Protein AF-E0VKX7-F1 (afdb_monomer)

InterPro domains:
  IPR001349 Cytochrome c oxidase, subunit VIa [PF02046] (36-101)
  IPR001349 Cytochrome c oxidase, subunit VIa [PTHR11504] (35-102)
  IPR036418 Cytochrome c oxidase, subunit VIa superfamily [G3DSA:4.10.95.10] (32-110)
  IPR036418 Cytochrome c oxidase, subunit VIa superfamily [SSF81411] (36-108)

Foldseek 3Di:
DVVVVVVVVVCVCVVPVVNVVVVVPDPPPVVVVVVVVVVVVVVCCCVPPVVVVVVVVVVVVVPDDDDQADADDQDPPPQDPPDFDPDDPSQADPPRDQRHDATNVGGHDDPVVVVD

Mean predicted aligned error: 13.83 Å

Organism: Pediculus humanus subsp. corporis (NCBI:txid121224)

Nearest PDB structures (foldseek):
  8h8s-assembly1_G  TM=9.185E-01  e=1.598E-07  Bos taurus
  6jy4-assembly1_G  TM=9.272E-01  e=2.298E-07  Bos taurus
  8h8s-assembly1_T  TM=9.218E-01  e=3.305E-07  Bos taurus
  6nmp-assembly1_G  TM=9.230E-01  e=3.074E-07  Bos taurus
  5z62-assembly1_G  TM=8.585E-01  e=1.195E-07  Homo sapiens

Solvent-accessible surface area (backbone atoms only — not comparable to full-atom values): 7370 Å² total; per-residue (Å²): 120,65,67,62,53,51,53,50,52,53,48,55,60,74,65,35,57,70,60,53,48,63,70,62,51,70,77,82,52,73,64,63,60,52,52,55,52,50,51,52,49,53,53,48,45,42,62,70,45,50,47,55,52,52,51,51,52,51,52,54,62,73,68,55,76,80,77,80,77,76,82,86,71,88,50,86,88,51,70,74,75,92,65,68,47,99,48,94,86,21,74,64,58,95,86,63,45,54,73,79,50,55,49,77,89,38,63,51,93,34,77,73,69,72,75,107

pLDDT: mean 82.95, std 14.1, range [41.56, 98.0]

Sequence (116 aa):
MSVLKHQLLLRNIYTNRAVLDSLKEPLKVEGISKYAETASLWKKTFIFACIPILALCTFSVMIEEHPERPEFVKYSYLRIRKKKYPWGDGNKTLFHHPHYNALPDGYEESEESAKH

Radius of gyration: 36.43 Å; Cα contacts (8 Å, |Δi|>4): 46; chains: 1; bounding box: 97×41×67 Å

Secondary structure (DSSP, 8-state):
-HHHHHHHHHHHHHH-HHHHHHHHS----HHHHHHHHHHHHHHHHIIIIIHHHHHHHHHHHHHSPPPPPPPP---TTSS--SS--SSTTSSS-TT--TTT--BTTB----TTTT--

Structure (mmCIF, N/CA/C/O backbone):
data_AF-E0VKX7-F1
#
_entry.id   AF-E0VKX7-F1
#
loop_
_atom_site.group_PDB
_atom_site.id
_atom_site.type_symbol
_atom_site.label_atom_id
_atom_site.label_alt_id
_atom_site.label_comp_id
_atom_site.label_asym_id
_atom_site.label_entity_id
_atom_site.label_seq_id
_atom_site.pdbx_PDB_ins_code
_atom_site.Cartn_x
_atom_site.Cartn_y
_atom_site.Cartn_z
_atom_site.occupancy
_atom_site.B_iso_or_equiv
_atom_site.auth_seq_id
_atom_site.auth_comp_id
_atom_site.auth_asym_id
_atom_site.auth_atom_id
_atom_site.pdbx_PDB_model_num
ATOM 1 N N . MET A 1 1 ? -67.149 30.077 31.211 1.00 59.34 1 MET A N 1
ATOM 2 C CA . MET A 1 1 ? -66.967 28.750 31.855 1.00 59.34 1 MET A CA 1
ATOM 3 C C . MET A 1 1 ? -66.181 27.726 31.017 1.00 59.34 1 MET A C 1
ATOM 5 O O . MET A 1 1 ? -65.602 26.830 31.613 1.00 59.34 1 MET A O 1
ATOM 9 N N . SER A 1 2 ? -66.124 27.836 29.679 1.00 71.88 2 SER A N 1
ATOM 10 C CA . SER A 1 2 ? -65.418 26.869 28.807 1.00 71.88 2 SER A CA 1
ATOM 11 C C . SER A 1 2 ? -63.882 26.938 28.908 1.00 71.88 2 SER A C 1
ATOM 13 O O . SER A 1 2 ? -63.221 25.922 29.103 1.00 71.88 2 SER A O 1
ATOM 15 N N . VAL A 1 3 ? -63.311 28.149 28.900 1.00 70.56 3 VAL A N 1
ATOM 16 C CA . VAL A 1 3 ? -61.850 28.359 28.920 1.00 70.56 3 VAL A CA 1
ATOM 17 C C . VAL A 1 3 ? -61.207 27.802 30.193 1.00 70.56 3 VAL A C 1
ATOM 19 O O . VAL A 1 3 ? -60.199 27.118 30.122 1.00 70.56 3 VAL A O 1
ATOM 22 N N . LEU A 1 4 ? -61.833 27.999 31.357 1.00 71.62 4 LEU A N 1
ATOM 23 C CA . LEU A 1 4 ? -61.339 27.472 32.635 1.00 71.62 4 LEU A CA 1
ATOM 24 C C . LEU A 1 4 ? -61.327 25.939 32.679 1.00 71.62 4 LEU A C 1
ATOM 26 O O . LEU A 1 4 ? -60.376 25.361 33.193 1.00 71.62 4 LEU A O 1
ATOM 30 N N . LYS A 1 5 ? -62.331 25.268 32.097 1.00 72.44 5 LYS A N 1
ATOM 31 C CA . LYS A 1 5 ? -62.335 23.800 31.993 1.00 72.44 5 LYS A CA 1
ATOM 32 C C . LYS A 1 5 ? -61.206 23.313 31.089 1.00 72.44 5 LYS A C 1
ATOM 34 O O . LYS A 1 5 ? -60.528 22.353 31.434 1.00 72.44 5 LYS A O 1
ATOM 39 N N . HIS A 1 6 ? -60.966 24.002 29.976 1.00 73.88 6 HIS A N 1
ATOM 40 C CA . HIS A 1 6 ? -59.897 23.640 29.052 1.00 73.88 6 HIS A CA 1
ATOM 41 C C . HIS A 1 6 ? -58.505 23.859 29.665 1.00 73.88 6 HIS A C 1
ATOM 43 O O . HIS A 1 6 ? -57.655 22.978 29.589 1.00 73.88 6 HIS A O 1
ATOM 49 N N . GLN A 1 7 ? -58.310 24.971 30.378 1.00 72.50 7 GLN A N 1
ATOM 50 C CA . GLN A 1 7 ? -57.076 25.259 31.114 1.00 72.50 7 GLN A CA 1
ATOM 51 C C . GLN A 1 7 ? -56.827 24.257 32.249 1.00 72.50 7 GLN A C 1
ATOM 53 O O . GLN A 1 7 ? -55.693 23.838 32.461 1.00 72.50 7 GLN A O 1
ATOM 58 N N . LEU A 1 8 ? -57.875 23.820 32.955 1.00 71.06 8 LEU A N 1
ATOM 59 C CA . LEU A 1 8 ? -57.758 22.793 33.994 1.00 71.06 8 LEU A CA 1
ATOM 60 C C . LEU A 1 8 ? -57.441 21.409 33.413 1.00 71.06 8 LEU A C 1
ATOM 62 O O . LEU A 1 8 ? -56.645 20.687 34.006 1.00 71.06 8 LEU A O 1
ATOM 66 N N . LEU A 1 9 ? -58.011 21.051 32.258 1.00 71.00 9 LEU A N 1
ATOM 67 C CA . LEU A 1 9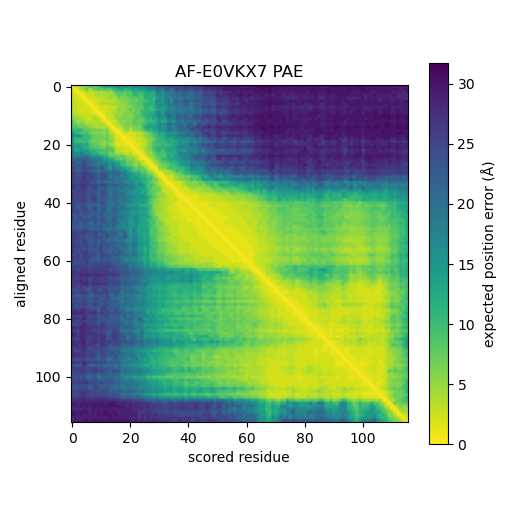 ? -57.706 19.792 31.568 1.00 71.00 9 LEU A CA 1
ATOM 68 C C . LEU A 1 9 ? -56.260 19.756 31.076 1.00 71.00 9 LEU A C 1
ATOM 70 O O . LEU A 1 9 ? -55.555 18.789 31.348 1.00 71.00 9 LEU A O 1
ATOM 74 N N . LEU A 1 10 ? -55.798 20.828 30.426 1.00 69.06 10 LEU A N 1
ATOM 75 C CA . LEU A 1 10 ? -54.402 20.952 30.009 1.00 69.06 10 LEU A CA 1
ATOM 76 C C . LEU A 1 10 ? -53.480 20.888 31.227 1.00 69.06 10 LEU A C 1
ATOM 78 O O . LEU A 1 10 ? -52.550 20.086 31.247 1.00 69.06 10 LEU A O 1
ATOM 82 N N . ARG A 1 11 ? -53.785 21.633 32.298 1.00 67.19 11 ARG A N 1
ATOM 83 C CA . ARG A 1 11 ? -52.993 21.580 33.530 1.00 67.19 11 ARG A CA 1
ATOM 84 C C . ARG A 1 11 ? -52.940 20.167 34.109 1.00 67.19 11 ARG A C 1
ATOM 86 O O . ARG A 1 11 ? -51.854 19.731 34.439 1.00 67.19 11 ARG A O 1
ATOM 93 N N . ASN A 1 12 ? -54.052 19.431 34.159 1.00 67.88 12 ASN A N 1
ATOM 94 C CA . ASN A 1 12 ? -54.098 18.068 34.705 1.00 67.88 12 ASN A CA 1
ATOM 95 C C . ASN A 1 12 ? -53.290 17.048 33.874 1.00 67.88 12 ASN A C 1
ATOM 97 O O . ASN A 1 12 ? -52.694 16.123 34.430 1.00 67.88 12 ASN A O 1
ATOM 101 N N . ILE A 1 13 ? -53.231 17.242 32.552 1.00 67.19 13 ILE A N 1
ATOM 102 C CA . ILE A 1 13 ? -52.403 16.439 31.640 1.00 67.19 13 ILE A CA 1
ATOM 103 C C . ILE A 1 13 ? -50.913 16.749 31.857 1.00 67.19 13 ILE A C 1
ATOM 105 O O . ILE A 1 13 ? -50.115 15.828 31.999 1.00 67.19 13 ILE A O 1
ATOM 109 N N . TYR A 1 14 ? -50.537 18.029 31.960 1.00 63.16 14 TYR A N 1
ATOM 110 C CA . TYR A 1 14 ? -49.140 18.446 32.154 1.00 63.16 14 TYR A CA 1
ATOM 111 C C . TYR A 1 14 ? -48.635 18.314 33.602 1.00 63.16 14 TYR A C 1
ATO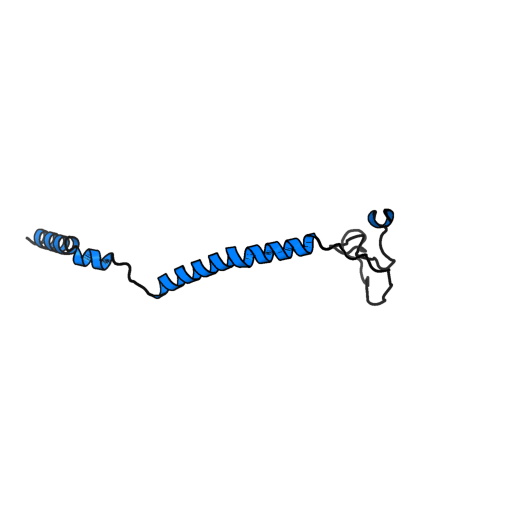M 113 O O . TYR A 1 14 ? -47.429 18.306 33.824 1.00 63.16 14 TYR A O 1
ATOM 121 N N . THR A 1 15 ? -49.509 18.221 34.610 1.00 66.12 15 THR A N 1
ATOM 122 C CA . THR A 1 15 ? -49.098 18.034 36.015 1.00 66.12 15 THR A CA 1
ATOM 123 C C . THR A 1 15 ? -49.019 16.572 36.437 1.00 66.12 15 THR A C 1
ATOM 125 O O . THR A 1 15 ? -48.458 16.283 37.494 1.00 66.12 15 THR A O 1
ATOM 128 N N . ASN A 1 16 ? -49.551 15.639 35.641 1.00 73.50 16 ASN A N 1
ATOM 129 C CA . ASN A 1 16 ? -49.387 14.211 35.896 1.00 73.50 16 ASN A CA 1
ATOM 130 C C . ASN A 1 16 ? -47.940 13.801 35.598 1.00 73.50 16 ASN A C 1
ATOM 132 O O . ASN A 1 16 ? -47.605 13.396 34.485 1.00 73.50 16 ASN A O 1
ATOM 136 N N . ARG A 1 17 ? -47.078 13.898 36.620 1.00 69.12 17 ARG A N 1
ATOM 137 C CA . ARG A 1 17 ? -45.683 13.443 36.548 1.00 69.12 17 ARG A CA 1
ATOM 138 C C . ARG A 1 17 ? -45.582 12.016 36.027 1.00 69.12 17 ARG A C 1
ATOM 140 O O . ARG A 1 17 ? -44.768 11.792 35.161 1.00 69.12 17 ARG A O 1
ATOM 147 N N . ALA A 1 18 ? -46.477 11.110 36.421 1.00 68.50 18 ALA A N 1
ATOM 148 C CA . ALA A 1 18 ? -46.482 9.734 35.922 1.00 68.50 18 ALA A CA 1
ATOM 149 C C . ALA A 1 18 ? -46.635 9.626 34.389 1.00 68.50 18 ALA A C 1
ATOM 151 O O . ALA A 1 18 ? -45.968 8.809 33.761 1.00 68.50 18 ALA A O 1
ATOM 152 N N . VAL A 1 19 ? -47.472 10.469 33.770 1.00 71.62 19 VAL A N 1
ATOM 153 C CA . VAL A 1 19 ? -47.641 10.497 32.306 1.00 71.62 19 VAL A CA 1
ATOM 154 C C . VAL A 1 19 ? -46.417 11.128 31.648 1.00 71.62 19 VAL A C 1
ATOM 156 O O . VAL A 1 19 ? -45.893 10.590 30.678 1.00 71.62 19 VAL A O 1
ATOM 159 N N . LEU A 1 20 ? -45.907 12.229 32.202 1.00 71.62 20 LEU A N 1
ATOM 160 C CA . LEU A 1 20 ? -44.684 12.860 31.702 1.00 71.62 20 LEU A CA 1
ATOM 161 C C . LEU A 1 20 ? -43.445 11.972 31.854 1.00 71.62 20 LEU A C 1
ATOM 163 O O . LEU A 1 20 ? -42.594 11.976 30.971 1.00 71.62 20 LEU A O 1
ATOM 167 N N . ASP A 1 21 ? -43.358 11.209 32.936 1.00 73.88 21 ASP A N 1
ATOM 168 C CA . ASP A 1 21 ? -42.286 10.259 33.204 1.00 73.88 21 ASP A CA 1
ATOM 169 C C . ASP A 1 21 ? -42.401 9.082 32.226 1.00 73.88 21 ASP A C 1
ATOM 171 O O . ASP A 1 21 ? -41.409 8.732 31.600 1.00 73.88 21 ASP A O 1
ATOM 175 N N . SER A 1 22 ? -43.614 8.589 31.933 1.00 70.62 22 SER A N 1
ATOM 176 C CA . SER A 1 22 ? -43.831 7.569 30.888 1.00 70.62 22 SER A CA 1
ATOM 177 C C . SER A 1 22 ? -43.488 8.032 29.462 1.00 70.62 22 SER A C 1
ATOM 179 O O . SER A 1 22 ? -43.141 7.211 28.620 1.00 70.62 22 SER A O 1
ATOM 181 N N . LEU A 1 23 ? -43.561 9.340 29.190 1.00 72.12 23 LEU A N 1
ATOM 182 C CA . LEU A 1 23 ? -43.149 9.948 27.917 1.00 72.12 23 LEU A CA 1
ATOM 183 C C . LEU A 1 23 ? -41.652 10.303 27.885 1.00 72.12 23 LEU A C 1
ATOM 185 O O . LEU A 1 23 ? -41.095 10.509 26.806 1.00 72.12 23 LEU A O 1
ATOM 189 N N . LYS A 1 24 ? -41.014 10.413 29.057 1.00 69.56 24 LYS A N 1
ATOM 190 C CA . LYS A 1 24 ? -39.575 10.653 29.229 1.00 69.56 24 LYS A CA 1
ATOM 191 C C . LYS A 1 24 ? -38.756 9.379 29.243 1.00 69.56 24 LYS A C 1
ATOM 193 O O . LYS A 1 24 ? -37.577 9.459 28.911 1.00 69.56 24 LYS A O 1
ATOM 198 N N . GLU A 1 25 ? -39.345 8.256 29.647 1.00 67.88 25 GLU A N 1
ATOM 199 C CA . GLU A 1 25 ? -38.742 6.940 29.486 1.00 67.88 25 GLU A CA 1
ATOM 200 C C . GLU A 1 25 ? -38.403 6.783 27.997 1.00 67.88 25 GLU A C 1
ATOM 202 O O . GLU A 1 25 ? -39.318 6.686 27.169 1.00 67.88 25 GLU A O 1
ATOM 207 N N . PRO A 1 26 ? -37.113 6.828 27.604 1.00 62.97 26 PRO A N 1
ATOM 208 C CA . PRO A 1 26 ? -36.768 6.584 26.221 1.00 62.97 26 PRO A CA 1
ATOM 209 C C . PRO A 1 26 ? -37.255 5.173 25.933 1.00 62.97 26 PRO A C 1
ATOM 211 O O . PRO A 1 26 ? -36.863 4.240 26.638 1.00 62.97 26 PRO A O 1
ATOM 214 N N . LEU A 1 27 ? -38.141 5.025 24.940 1.00 60.06 27 LEU A N 1
ATOM 215 C CA . LEU A 1 27 ? -38.581 3.715 24.475 1.00 60.06 27 LEU A CA 1
ATOM 216 C C . LEU A 1 27 ? -37.338 2.836 24.401 1.00 60.06 27 LEU A C 1
ATOM 218 O O . LEU A 1 27 ? -36.398 3.140 23.661 1.00 60.06 27 LEU A O 1
ATOM 222 N N . LYS A 1 28 ? -37.308 1.792 25.228 1.00 56.72 28 LYS A N 1
ATOM 223 C CA . LYS A 1 28 ? -36.221 0.821 25.285 1.00 56.72 28 LYS A CA 1
ATOM 224 C C . LYS A 1 28 ? -36.334 -0.028 24.020 1.00 56.72 28 LYS A C 1
ATOM 226 O O . LYS A 1 28 ? -36.755 -1.177 24.050 1.00 56.72 28 LYS A O 1
ATOM 231 N N . VAL A 1 29 ? -36.073 0.589 22.870 1.00 62.41 29 VAL A N 1
ATOM 232 C CA . VAL A 1 29 ? -36.078 -0.065 21.571 1.00 62.41 29 VAL A CA 1
ATOM 233 C C . VAL A 1 29 ? -34.827 -0.923 21.577 1.00 62.41 29 VAL A C 1
ATOM 235 O O . VAL A 1 29 ? -33.730 -0.419 21.345 1.00 62.41 29 VAL A O 1
ATOM 238 N N . GLU A 1 30 ? -34.989 -2.208 21.890 1.00 59.47 30 GLU A N 1
ATOM 239 C CA . GLU A 1 30 ? -33.904 -3.192 22.024 1.00 59.47 30 GLU A CA 1
ATOM 240 C C . GLU A 1 30 ? -32.923 -3.201 20.835 1.00 59.47 30 GLU A C 1
ATOM 242 O O . GLU A 1 30 ? -31.800 -3.683 20.957 1.00 59.47 30 GLU A O 1
ATOM 247 N N . GLY A 1 31 ? -33.325 -2.655 19.683 1.00 61.88 31 GLY A N 1
ATOM 248 C CA . GLY A 1 31 ? -32.458 -2.447 18.527 1.00 61.88 31 GLY A CA 1
ATOM 249 C C . GLY A 1 31 ? -31.380 -1.378 18.735 1.00 61.88 31 GLY A C 1
ATOM 250 O O . GLY A 1 31 ? -30.221 -1.631 18.426 1.00 61.88 31 GLY A O 1
ATOM 251 N N . ILE A 1 32 ? -31.709 -0.200 19.278 1.00 66.00 32 ILE A N 1
ATOM 252 C CA . ILE A 1 32 ? -30.787 0.956 19.320 1.00 66.00 32 ILE A CA 1
ATOM 253 C C . ILE A 1 32 ? -29.591 0.689 20.247 1.00 66.00 32 ILE A C 1
ATOM 255 O O . ILE A 1 32 ? -28.453 1.018 19.901 1.00 66.00 32 ILE A O 1
ATOM 259 N N . SER A 1 33 ? -29.820 0.031 21.387 1.00 68.56 33 SER A N 1
ATOM 260 C CA . SER A 1 33 ? -28.751 -0.335 22.326 1.00 68.56 33 SER A CA 1
ATOM 261 C C . SER A 1 33 ? -27.777 -1.354 21.729 1.00 68.56 33 SER A C 1
ATOM 263 O O . SER A 1 33 ? -26.565 -1.197 21.879 1.00 68.56 33 SER A O 1
ATOM 265 N N . LYS A 1 34 ? -28.275 -2.338 20.965 1.00 75.62 34 LYS A N 1
ATOM 266 C CA . LYS A 1 34 ? -27.432 -3.343 20.295 1.00 75.62 34 LYS A CA 1
ATOM 267 C C . LYS A 1 34 ? -26.490 -2.716 19.268 1.00 75.62 34 LYS A C 1
ATOM 269 O O . LYS A 1 34 ? -25.333 -3.128 19.177 1.00 75.62 34 LYS A O 1
ATOM 274 N N . TYR A 1 35 ? -26.940 -1.705 18.520 1.00 76.19 35 TYR A N 1
ATOM 275 C CA . TYR A 1 35 ? -26.076 -1.005 17.562 1.00 76.19 35 TYR A CA 1
ATOM 276 C C . TYR A 1 35 ? -24.984 -0.186 18.259 1.00 76.19 35 TYR A C 1
ATOM 278 O O . TYR A 1 35 ? -23.842 -0.192 17.804 1.00 76.19 35 TYR A O 1
ATOM 286 N N . ALA A 1 36 ? -25.298 0.467 19.382 1.00 80.50 36 ALA A N 1
ATOM 287 C CA . ALA A 1 36 ? -24.322 1.232 20.160 1.00 80.50 36 ALA A CA 1
ATOM 288 C C . ALA A 1 36 ? -23.239 0.334 20.797 1.00 80.50 36 ALA A C 1
ATOM 290 O O . ALA A 1 36 ? -22.047 0.664 20.767 1.00 80.50 36 ALA A O 1
ATOM 291 N N . GLU A 1 37 ? -23.633 -0.827 21.323 1.00 83.25 37 GLU A N 1
ATOM 292 C CA . GLU A 1 37 ? -22.711 -1.837 21.857 1.00 83.25 37 GLU A CA 1
ATOM 293 C C . GLU A 1 37 ? -21.838 -2.444 20.753 1.00 83.25 37 GLU A C 1
ATOM 295 O O . GLU A 1 37 ? -20.615 -2.508 20.893 1.00 83.25 37 GLU A O 1
ATOM 300 N N . THR A 1 38 ? -22.444 -2.800 19.617 1.00 89.69 38 THR A N 1
ATOM 301 C CA . THR A 1 38 ? -21.730 -3.331 18.446 1.00 89.69 38 THR A CA 1
ATOM 302 C C . THR A 1 38 ? -20.723 -2.313 17.910 1.00 89.69 38 THR A C 1
ATOM 304 O O . THR A 1 38 ? -19.562 -2.652 17.694 1.00 89.69 38 THR A O 1
ATOM 307 N N . ALA A 1 39 ? -21.113 -1.043 17.765 1.00 91.94 39 ALA A N 1
ATOM 308 C CA . ALA A 1 39 ? -20.209 0.028 17.344 1.00 91.94 39 ALA A CA 1
ATOM 309 C C . ALA A 1 39 ? -19.032 0.207 18.317 1.00 91.94 39 ALA A C 1
ATOM 311 O O . ALA A 1 39 ? -17.888 0.392 17.896 1.00 91.94 39 ALA A O 1
ATOM 312 N N . SER A 1 40 ? -19.293 0.098 19.622 1.00 92.00 40 SER A N 1
ATOM 313 C CA . SER A 1 40 ? -18.256 0.172 20.654 1.00 92.00 40 SER A CA 1
ATOM 314 C C . SER A 1 40 ? -17.294 -1.018 20.597 1.00 92.00 40 SER A C 1
ATOM 316 O O . SER A 1 40 ? -16.088 -0.830 20.774 1.00 92.00 40 SER A O 1
ATOM 318 N N . LEU A 1 41 ? -17.799 -2.224 20.317 1.00 95.62 41 LEU A N 1
ATOM 319 C CA . LEU A 1 41 ? -16.986 -3.419 20.089 1.00 95.62 41 LEU A CA 1
ATOM 320 C C . LEU A 1 41 ? -16.073 -3.224 18.878 1.00 95.62 41 LEU A C 1
ATOM 322 O O . LEU A 1 41 ? -14.861 -3.343 19.025 1.00 95.62 41 LEU A O 1
ATOM 326 N N . TRP A 1 42 ? -16.612 -2.841 17.718 1.00 95.69 42 TRP A N 1
ATOM 327 C CA . TRP A 1 42 ? -15.807 -2.628 16.508 1.00 95.69 42 TRP A CA 1
ATOM 328 C C . TRP A 1 42 ? -14.767 -1.523 16.676 1.00 95.69 42 TRP A C 1
ATOM 330 O O . TRP A 1 42 ? -13.636 -1.678 16.219 1.00 95.69 42 TRP A O 1
ATOM 340 N N . LYS A 1 43 ? -15.099 -0.444 17.396 1.00 96.00 43 LYS A N 1
ATOM 341 C CA . LYS A 1 43 ? -14.132 0.609 17.729 1.00 96.00 43 LYS A CA 1
ATOM 342 C C . LYS A 1 43 ? -12.976 0.064 18.572 1.00 96.00 43 LYS A C 1
ATOM 344 O O . LYS A 1 43 ? -11.821 0.370 18.285 1.00 96.00 43 LYS A O 1
ATOM 349 N N . LYS A 1 44 ? -13.266 -0.751 19.591 1.00 96.94 44 LYS A N 1
ATOM 350 C CA . LYS A 1 44 ? -12.232 -1.395 20.416 1.00 96.94 44 LYS A CA 1
ATOM 351 C C . LYS A 1 44 ? -11.403 -2.374 19.590 1.00 96.94 44 LYS A C 1
ATOM 353 O O . LYS A 1 44 ? -10.183 -2.302 19.645 1.00 96.94 44 LYS A O 1
ATOM 358 N N . THR A 1 45 ? -12.033 -3.227 18.788 1.00 97.06 45 THR A N 1
ATOM 359 C CA . THR A 1 45 ? -11.328 -4.166 17.907 1.00 97.06 45 THR A CA 1
ATOM 360 C C . THR A 1 45 ? -10.406 -3.435 16.935 1.00 97.06 45 THR A C 1
ATOM 362 O O . THR A 1 45 ? -9.251 -3.816 16.785 1.00 97.06 45 THR A O 1
ATOM 365 N N . PHE A 1 46 ? -10.859 -2.339 16.328 1.00 97.44 46 PHE A N 1
ATOM 366 C CA . PHE A 1 46 ? -10.015 -1.549 15.438 1.00 97.44 46 PHE A CA 1
ATOM 367 C C . PHE A 1 46 ? -8.787 -0.983 16.168 1.00 97.44 46 PHE A C 1
ATOM 369 O O . PHE A 1 46 ? -7.662 -1.141 15.699 1.00 97.44 46 PHE A O 1
ATOM 376 N N . ILE A 1 47 ? -8.987 -0.382 17.345 1.00 97.38 47 ILE A N 1
ATOM 377 C CA . ILE A 1 47 ? -7.904 0.256 18.107 1.00 97.38 47 ILE A CA 1
ATOM 378 C C . ILE A 1 47 ? -6.923 -0.770 18.688 1.00 97.38 47 ILE A C 1
ATOM 380 O O . ILE A 1 47 ? -5.719 -0.542 18.653 1.00 97.38 47 ILE A O 1
ATOM 384 N N . PHE A 1 48 ? -7.416 -1.886 19.225 1.00 97.19 48 PHE A N 1
ATOM 385 C CA . PHE A 1 48 ? -6.595 -2.844 19.972 1.00 97.19 48 PHE A CA 1
ATOM 386 C C . PHE A 1 48 ? -6.126 -4.047 19.154 1.00 97.19 48 PHE A C 1
ATOM 388 O O . PHE A 1 48 ? -5.176 -4.703 19.565 1.00 97.19 48 PHE A O 1
ATOM 395 N N . ALA A 1 49 ? -6.754 -4.344 18.016 1.00 96.81 49 ALA A N 1
ATOM 396 C CA . ALA A 1 49 ? -6.315 -5.416 17.124 1.00 96.81 49 ALA A CA 1
ATOM 397 C C . ALA A 1 49 ? -5.772 -4.852 15.809 1.00 96.81 49 ALA A C 1
ATOM 399 O O . ALA A 1 49 ? -4.602 -5.059 15.496 1.00 96.81 49 ALA A O 1
ATOM 400 N N . CYS A 1 50 ? -6.578 -4.098 15.052 1.00 97.88 50 CYS A N 1
ATOM 401 C CA . CYS A 1 50 ? -6.176 -3.666 13.709 1.00 97.88 50 CYS A CA 1
ATOM 402 C C . CYS A 1 50 ? -4.964 -2.726 13.726 1.00 97.88 50 CYS A C 1
ATOM 404 O O . CYS A 1 50 ? -4.042 -2.934 12.941 1.00 97.88 50 CYS A O 1
ATOM 406 N N . ILE A 1 51 ? -4.933 -1.726 14.617 1.00 98.00 51 ILE A N 1
ATOM 407 C CA . ILE A 1 51 ? -3.805 -0.782 14.694 1.00 98.00 51 ILE A CA 1
ATOM 408 C C . ILE A 1 51 ? -2.488 -1.498 15.057 1.00 98.00 51 ILE A C 1
ATOM 410 O O . ILE A 1 51 ? -1.524 -1.324 14.311 1.00 98.00 51 ILE A O 1
ATOM 414 N N . PRO A 1 52 ? -2.406 -2.337 16.113 1.00 97.56 52 PRO A N 1
ATOM 415 C CA . PRO A 1 52 ? -1.180 -3.082 16.403 1.00 97.56 52 PRO A CA 1
ATOM 416 C C . PRO A 1 52 ? -0.749 -4.019 15.273 1.00 97.56 52 PRO A C 1
ATOM 418 O O . PRO A 1 52 ? 0.435 -4.074 14.954 1.00 97.56 52 PRO A O 1
ATOM 421 N N . ILE A 1 53 ? -1.690 -4.714 14.624 1.00 97.69 53 ILE A N 1
ATOM 422 C CA . ILE A 1 53 ? -1.377 -5.605 13.496 1.00 97.69 53 ILE A CA 1
ATOM 423 C C . ILE A 1 53 ? -0.781 -4.812 12.324 1.00 97.69 53 ILE A C 1
ATOM 425 O O . ILE A 1 53 ? 0.233 -5.219 11.759 1.00 97.69 53 ILE A O 1
ATOM 429 N N . LEU A 1 54 ? -1.364 -3.661 11.980 1.00 98.00 54 LEU A N 1
ATOM 430 C CA . LEU A 1 54 ? -0.840 -2.785 10.927 1.00 98.00 54 LEU A CA 1
ATOM 431 C C . LEU A 1 54 ? 0.531 -2.203 11.284 1.00 98.00 54 LEU A C 1
ATOM 433 O O . LEU A 1 54 ? 1.392 -2.105 10.408 1.00 98.00 54 LEU A O 1
ATOM 437 N N . ALA A 1 55 ? 0.748 -1.851 12.554 1.00 97.38 55 ALA A N 1
ATOM 438 C CA . ALA A 1 55 ? 2.037 -1.367 13.032 1.00 97.38 55 ALA A CA 1
ATOM 439 C C . ALA A 1 55 ? 3.119 -2.448 12.898 1.00 97.38 55 ALA A C 1
ATOM 441 O O . ALA A 1 55 ? 4.187 -2.169 12.360 1.00 97.38 55 ALA A O 1
ATOM 442 N N . LEU A 1 56 ? 2.826 -3.687 13.309 1.00 97.06 56 LEU A N 1
ATOM 443 C CA . LEU A 1 56 ? 3.749 -4.817 13.175 1.00 97.06 56 LEU A CA 1
ATOM 444 C C . LEU A 1 56 ? 4.040 -5.160 11.709 1.00 97.06 56 LEU A C 1
ATOM 446 O O . LEU A 1 56 ? 5.194 -5.379 11.358 1.00 97.06 56 LEU A O 1
ATOM 450 N N . CYS A 1 57 ? 3.019 -5.161 10.848 1.00 96.31 57 CYS A N 1
ATOM 451 C CA . CYS A 1 57 ? 3.184 -5.404 9.413 1.00 96.31 57 CYS A CA 1
ATOM 452 C C . CYS A 1 57 ? 4.091 -4.346 8.767 1.00 96.31 57 CYS A C 1
ATOM 454 O O . CYS A 1 57 ? 5.066 -4.682 8.101 1.00 96.31 57 CYS A O 1
ATOM 456 N N . THR A 1 58 ? 3.817 -3.066 9.038 1.00 96.00 58 THR A N 1
ATOM 457 C CA . THR A 1 58 ? 4.653 -1.959 8.551 1.00 96.00 58 THR A CA 1
ATOM 458 C C . THR A 1 58 ? 6.083 -2.090 9.067 1.00 96.00 58 THR A C 1
ATOM 460 O O . THR A 1 58 ? 7.023 -1.966 8.294 1.00 96.00 58 THR A O 1
ATOM 463 N N . PHE A 1 59 ? 6.260 -2.381 10.357 1.00 96.25 59 PHE A N 1
ATOM 464 C CA . PHE A 1 59 ? 7.583 -2.544 10.956 1.00 96.25 59 PHE A CA 1
ATOM 465 C C . PHE A 1 59 ? 8.377 -3.692 10.320 1.00 96.25 59 PHE A C 1
ATOM 467 O O . PHE A 1 59 ? 9.554 -3.510 10.034 1.00 96.25 59 PHE A O 1
ATOM 474 N N . SER A 1 60 ? 7.729 -4.829 10.041 1.00 93.94 60 SER A N 1
ATOM 475 C CA . SER A 1 60 ? 8.359 -5.964 9.353 1.00 93.94 60 SER A CA 1
ATOM 476 C C . SER A 1 60 ? 8.908 -5.552 7.988 1.00 93.94 60 SER A C 1
ATOM 478 O O . SER A 1 60 ? 10.083 -5.760 7.713 1.00 93.94 60 SER A O 1
ATOM 480 N N . VAL A 1 61 ? 8.086 -4.887 7.169 1.00 91.62 61 VAL A N 1
ATOM 481 C CA . VAL A 1 61 ? 8.481 -4.449 5.819 1.00 91.62 61 VAL A CA 1
ATOM 482 C C . VAL A 1 61 ? 9.578 -3.380 5.856 1.00 91.62 61 VAL A C 1
ATOM 484 O O . VAL A 1 61 ? 10.413 -3.331 4.964 1.00 91.62 61 VAL A O 1
ATOM 487 N N . MET A 1 62 ? 9.605 -2.526 6.882 1.00 90.44 62 MET A N 1
ATOM 488 C CA . MET A 1 62 ? 10.614 -1.465 7.008 1.00 90.44 62 MET A CA 1
ATOM 489 C C . MET A 1 62 ? 12.012 -1.977 7.389 1.00 90.44 62 MET A C 1
ATOM 491 O O . MET A 1 62 ? 12.976 -1.231 7.233 1.00 90.44 62 MET A O 1
ATOM 495 N N . ILE A 1 63 ? 12.124 -3.195 7.928 1.00 93.25 63 ILE A N 1
ATOM 496 C CA . ILE A 1 63 ? 13.408 -3.810 8.313 1.00 93.25 63 ILE A CA 1
ATOM 497 C C . ILE A 1 63 ? 13.885 -4.816 7.262 1.00 93.25 63 ILE A C 1
ATOM 499 O O . ILE A 1 63 ? 15.066 -5.152 7.231 1.00 93.25 63 ILE A O 1
ATOM 503 N N . GLU A 1 64 ? 12.990 -5.301 6.402 1.00 87.50 64 GLU A N 1
ATOM 504 C CA . GLU A 1 64 ? 13.371 -6.163 5.288 1.00 87.50 64 GLU A CA 1
ATOM 505 C C . GLU A 1 64 ? 14.295 -5.417 4.318 1.00 87.50 64 GLU A C 1
ATOM 507 O O . GLU A 1 64 ? 13.969 -4.344 3.806 1.00 87.50 64 GLU A O 1
ATOM 512 N N . GLU A 1 65 ? 15.464 -6.003 4.061 1.00 81.50 65 GLU A N 1
ATOM 513 C CA . GLU A 1 65 ? 16.381 -5.506 3.043 1.00 81.50 65 GLU A CA 1
ATOM 514 C C . GLU A 1 65 ? 15.784 -5.731 1.653 1.00 81.50 65 GLU A C 1
ATOM 516 O O . GLU A 1 65 ? 15.178 -6.768 1.362 1.00 81.50 65 GLU A O 1
ATOM 521 N N . HIS A 1 66 ? 15.953 -4.744 0.773 1.00 79.31 66 HIS A N 1
ATOM 522 C CA . HIS A 1 66 ? 15.514 -4.890 -0.604 1.00 79.31 66 HIS A CA 1
ATOM 523 C C . HIS A 1 66 ? 16.330 -5.990 -1.294 1.00 79.31 66 HIS A C 1
ATOM 525 O O . HIS A 1 66 ? 17.558 -5.983 -1.198 1.00 79.31 66 HIS A O 1
ATOM 531 N N . PRO A 1 67 ? 15.674 -6.932 -1.997 1.00 81.88 67 PRO A N 1
ATOM 532 C CA . PRO A 1 67 ? 16.388 -8.001 -2.674 1.00 81.88 67 PRO A CA 1
ATOM 533 C C . PRO A 1 67 ? 17.303 -7.420 -3.751 1.00 81.88 67 PRO A C 1
ATOM 535 O O . PRO A 1 67 ? 16.907 -6.512 -4.489 1.00 81.88 67 PRO A O 1
ATOM 538 N N . GLU A 1 68 ? 18.503 -7.988 -3.874 1.00 84.12 68 GLU A N 1
ATOM 539 C CA . GLU A 1 68 ? 19.418 -7.630 -4.953 1.00 84.12 68 GLU A CA 1
ATOM 540 C C . GLU A 1 68 ? 18.746 -7.825 -6.316 1.00 84.12 68 GLU A C 1
ATOM 542 O O . GLU A 1 68 ? 17.994 -8.782 -6.553 1.00 84.12 68 GLU A O 1
ATOM 547 N N . ARG A 1 69 ? 19.010 -6.893 -7.236 1.00 86.56 69 ARG A N 1
ATOM 548 C CA . ARG A 1 69 ? 18.453 -6.978 -8.586 1.00 86.56 69 ARG A CA 1
ATOM 549 C C . ARG A 1 69 ? 18.991 -8.231 -9.303 1.00 86.56 69 ARG A C 1
ATOM 551 O O . ARG A 1 69 ? 20.190 -8.499 -9.241 1.00 86.56 69 ARG A O 1
ATOM 558 N N . PRO A 1 70 ? 18.149 -8.973 -10.040 1.00 89.56 70 PRO A N 1
ATOM 559 C CA . PRO A 1 70 ? 18.604 -10.136 -10.793 1.00 89.56 70 PRO A CA 1
ATOM 560 C C . PRO A 1 70 ? 19.442 -9.730 -12.013 1.00 89.56 70 PRO A C 1
ATOM 562 O O . PRO A 1 70 ? 19.297 -8.629 -12.550 1.00 89.56 70 PRO A O 1
ATOM 565 N N . GLU A 1 71 ? 20.266 -10.654 -12.509 1.00 89.88 71 GLU A N 1
ATOM 566 C CA . GLU A 1 71 ? 21.005 -10.464 -13.759 1.00 89.88 71 GLU A CA 1
ATOM 567 C C . GLU A 1 71 ? 20.061 -10.250 -14.953 1.00 89.88 71 GLU A C 1
ATOM 569 O O . GLU A 1 71 ? 18.976 -10.837 -15.060 1.00 89.88 71 GLU A O 1
ATOM 574 N N . PHE A 1 72 ? 20.473 -9.394 -15.890 1.00 92.62 72 PHE A N 1
ATOM 575 C CA . PHE A 1 72 ? 19.658 -9.105 -17.061 1.00 92.62 72 PHE A CA 1
ATOM 576 C C . PHE A 1 72 ? 19.656 -10.275 -18.045 1.00 92.62 72 PHE A C 1
ATOM 578 O O . PHE A 1 72 ? 20.663 -10.580 -18.679 1.00 92.62 72 PHE A O 1
ATOM 585 N N . VAL A 1 73 ? 18.474 -10.852 -18.267 1.00 93.75 73 VAL A N 1
ATOM 586 C CA . VAL A 1 73 ? 18.233 -11.821 -19.340 1.00 93.75 73 VAL A CA 1
ATOM 587 C C . VAL A 1 73 ? 17.221 -11.251 -20.334 1.00 93.75 73 VAL A C 1
ATOM 589 O O . VAL A 1 73 ? 16.096 -10.870 -19.975 1.00 93.75 73 VAL A O 1
ATOM 592 N N . LYS A 1 74 ? 17.616 -11.200 -21.614 1.00 93.62 74 LYS A N 1
ATOM 593 C CA . LYS A 1 74 ? 16.799 -10.670 -22.716 1.00 93.62 74 LYS A CA 1
ATOM 594 C C . LYS A 1 74 ? 15.756 -11.687 -23.182 1.00 93.62 74 LYS A C 1
ATOM 596 O O . LYS A 1 74 ? 15.867 -12.293 -24.245 1.00 93.62 74 LYS A O 1
ATOM 601 N N . TYR A 1 75 ? 14.713 -11.862 -22.380 1.00 94.31 75 TYR A N 1
ATOM 602 C CA . TYR A 1 75 ? 13.555 -12.667 -22.760 1.00 94.31 75 TYR A CA 1
ATOM 603 C C . TYR A 1 75 ? 12.763 -12.002 -23.892 1.00 94.31 75 TYR A C 1
ATOM 605 O O . TYR A 1 75 ? 12.385 -10.836 -23.787 1.00 94.31 75 TYR A O 1
ATOM 613 N N . SER A 1 76 ? 12.447 -12.760 -24.945 1.00 93.06 76 SER A N 1
ATOM 614 C CA . SER A 1 76 ? 11.721 -12.274 -26.131 1.00 93.06 76 SER A CA 1
ATOM 615 C C . SER A 1 76 ? 10.294 -11.793 -25.838 1.00 93.06 76 SER A C 1
ATOM 617 O O . SER A 1 76 ? 9.753 -10.971 -26.574 1.00 93.06 76 SER A O 1
ATOM 619 N N . TYR A 1 77 ? 9.688 -12.291 -24.760 1.00 94.00 77 TYR A N 1
ATOM 620 C CA . TYR A 1 77 ? 8.331 -11.946 -24.336 1.00 94.00 77 TYR A CA 1
ATOM 621 C C . TYR A 1 77 ? 8.271 -10.806 -23.303 1.00 94.00 77 TYR A C 1
ATOM 623 O O . TYR A 1 77 ? 7.182 -10.326 -22.991 1.00 94.00 77 TYR A O 1
ATOM 631 N N . LEU A 1 78 ? 9.410 -10.348 -22.771 1.00 94.81 78 LEU A N 1
ATOM 632 C CA . LEU A 1 78 ? 9.472 -9.233 -21.821 1.00 94.81 78 LEU A CA 1
ATOM 633 C C . LEU A 1 78 ? 9.958 -7.953 -22.503 1.00 94.81 78 LEU A C 1
ATOM 635 O O . LEU A 1 78 ? 10.606 -7.985 -23.543 1.00 94.81 78 LEU A O 1
ATOM 639 N N . ARG A 1 79 ? 9.648 -6.801 -21.893 1.00 93.00 79 ARG A N 1
ATOM 640 C CA . ARG A 1 79 ? 10.072 -5.463 -22.358 1.00 93.00 79 ARG A CA 1
ATOM 641 C C . ARG A 1 79 ? 9.742 -5.170 -23.835 1.00 93.00 79 ARG A C 1
ATOM 643 O O . ARG A 1 79 ? 10.402 -4.351 -24.464 1.00 93.00 79 ARG A O 1
ATOM 650 N N . ILE A 1 80 ? 8.691 -5.785 -24.383 1.00 92.69 80 ILE A N 1
ATOM 651 C CA . ILE A 1 80 ? 8.283 -5.621 -25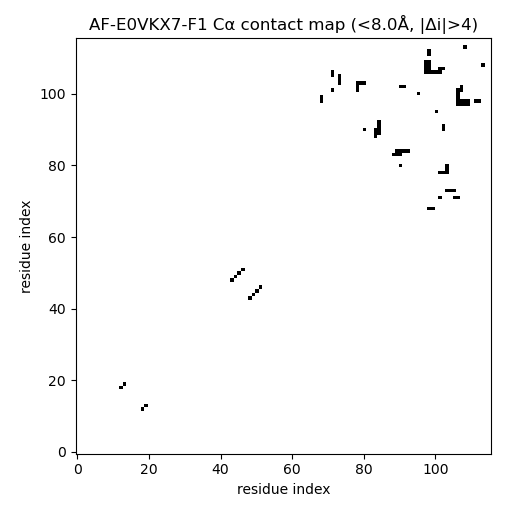.785 1.00 92.69 80 ILE A CA 1
ATOM 652 C C . ILE A 1 80 ? 7.861 -4.175 -26.060 1.00 92.69 80 ILE A C 1
ATOM 654 O O . ILE A 1 80 ? 6.907 -3.681 -25.458 1.00 92.69 80 ILE A O 1
ATOM 658 N N . ARG A 1 81 ? 8.495 -3.529 -27.045 1.00 92.81 81 ARG A N 1
ATOM 659 C CA . ARG A 1 81 ? 8.146 -2.178 -27.514 1.00 92.81 81 ARG A CA 1
ATOM 660 C C . ARG A 1 81 ? 7.667 -2.204 -28.960 1.00 92.81 81 ARG A C 1
ATOM 662 O O . ARG A 1 81 ? 8.456 -2.082 -29.885 1.00 92.81 8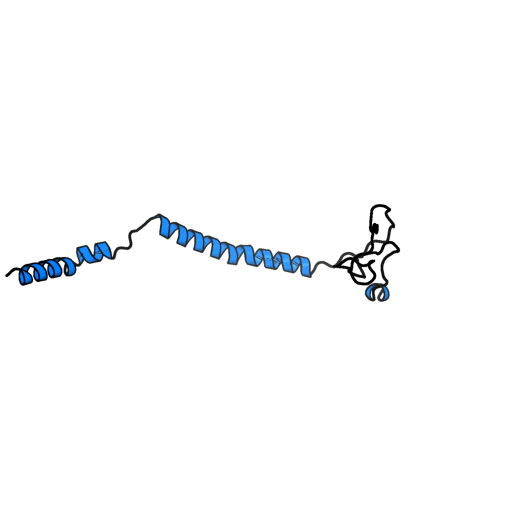1 ARG A O 1
ATOM 669 N N . LYS A 1 82 ? 6.353 -2.355 -29.163 1.00 93.38 82 LYS A N 1
ATOM 670 C CA . LYS A 1 82 ? 5.740 -2.284 -30.508 1.00 93.38 82 LYS A CA 1
ATOM 671 C C . LYS A 1 82 ? 5.559 -0.84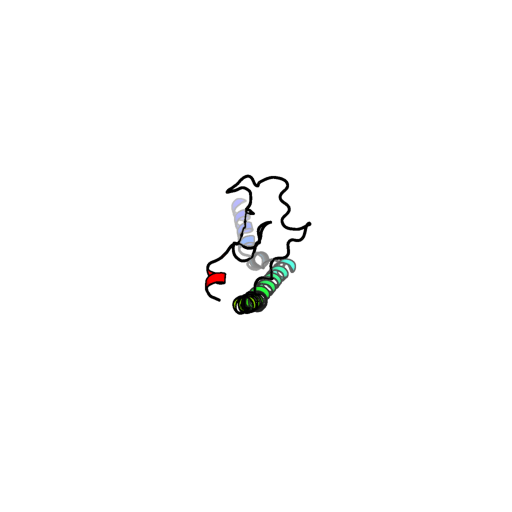4 -30.998 1.00 93.38 82 LYS A C 1
ATOM 673 O O . LYS A 1 82 ? 5.665 -0.572 -32.186 1.00 93.38 82 LYS A O 1
ATOM 678 N N . LYS A 1 83 ? 5.269 0.074 -30.074 1.00 94.62 83 LYS A N 1
ATOM 679 C CA . LYS A 1 83 ? 5.124 1.513 -30.309 1.00 94.62 83 LYS A CA 1
ATOM 680 C C . LYS A 1 83 ? 5.759 2.254 -29.136 1.00 94.62 83 LYS A C 1
ATOM 682 O O . LYS A 1 83 ? 5.716 1.766 -28.008 1.00 94.62 83 LYS A O 1
ATOM 687 N N . LYS A 1 84 ? 6.343 3.418 -29.414 1.00 94.94 84 LYS A N 1
ATOM 688 C CA . LYS A 1 84 ? 6.886 4.314 -28.388 1.00 94.94 84 LYS A CA 1
ATOM 689 C C . LYS A 1 84 ? 5.771 4.843 -27.478 1.00 94.94 84 LYS A C 1
ATOM 691 O O . LYS A 1 84 ? 4.661 5.098 -27.954 1.00 94.94 84 LYS A O 1
ATOM 696 N N . TYR A 1 85 ? 6.068 5.015 -26.192 1.00 95.69 85 TYR A N 1
ATOM 697 C CA . TYR A 1 85 ? 5.155 5.680 -25.261 1.00 95.69 85 TYR A CA 1
ATOM 698 C C . TYR A 1 85 ? 5.005 7.176 -25.599 1.00 95.69 85 TYR A C 1
ATOM 700 O O . TYR A 1 85 ? 5.931 7.761 -26.159 1.00 95.69 85 TYR A O 1
ATOM 708 N N . PRO A 1 86 ? 3.866 7.815 -25.270 1.00 96.56 86 PRO A N 1
ATOM 709 C CA . PRO A 1 86 ? 3.607 9.220 -25.595 1.00 96.56 86 PRO A CA 1
ATOM 710 C C . PRO A 1 86 ? 4.261 10.227 -24.622 1.00 96.56 86 PRO A C 1
ATOM 712 O O . PRO A 1 86 ? 3.771 11.343 -24.483 1.00 96.56 86 PRO A O 1
ATOM 715 N N . TRP A 1 87 ? 5.344 9.857 -23.935 1.00 95.25 87 TRP A N 1
ATOM 716 C CA . TRP A 1 87 ? 6.084 10.721 -23.006 1.00 95.25 87 TRP A CA 1
ATOM 717 C C . TRP A 1 87 ? 7.584 10.425 -23.056 1.00 95.25 87 TRP A C 1
ATOM 719 O O . TRP A 1 87 ? 8.000 9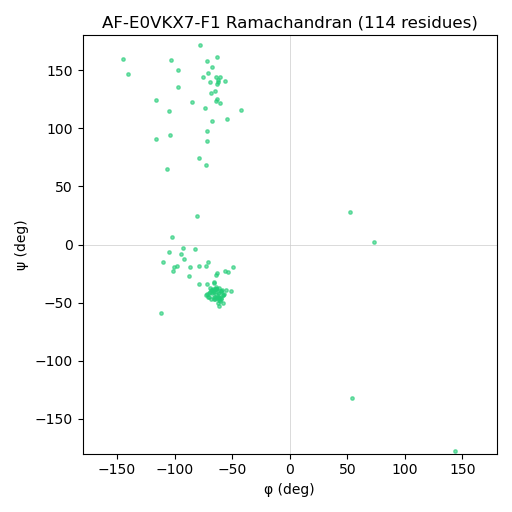.335 -23.456 1.00 95.25 87 TRP A O 1
ATOM 729 N N . GLY A 1 88 ? 8.388 11.389 -22.599 1.00 92.19 88 GLY A N 1
ATOM 730 C CA . GLY A 1 88 ? 9.842 11.255 -22.509 1.00 92.19 88 GLY A CA 1
ATOM 731 C C . GLY A 1 88 ? 10.482 10.844 -23.838 1.00 92.19 88 GLY A C 1
ATOM 732 O O . GLY A 1 88 ? 10.164 11.391 -24.892 1.00 92.19 88 GLY A O 1
ATOM 733 N N . ASP A 1 89 ? 11.362 9.847 -23.780 1.00 91.31 89 ASP A N 1
ATOM 734 C CA . ASP A 1 89 ? 12.032 9.225 -24.931 1.00 91.31 89 ASP A CA 1
ATOM 735 C C . ASP A 1 89 ? 11.173 8.153 -25.637 1.00 91.31 89 ASP A C 1
ATOM 737 O O . ASP A 1 89 ? 11.564 7.577 -26.660 1.00 91.31 89 ASP A O 1
ATOM 741 N N . GLY A 1 90 ? 9.993 7.859 -25.084 1.00 94.19 90 GLY A N 1
ATOM 742 C CA . GLY A 1 90 ? 9.109 6.789 -25.525 1.00 94.19 90 GLY A CA 1
ATOM 743 C C . GLY A 1 90 ? 9.588 5.379 -25.165 1.00 94.19 90 GLY A C 1
ATOM 744 O O . GLY A 1 90 ? 8.910 4.408 -25.525 1.00 94.19 90 GLY A O 1
ATOM 745 N N . ASN A 1 91 ? 10.716 5.249 -24.458 1.00 94.00 91 ASN A N 1
ATOM 746 C CA . ASN A 1 91 ? 11.318 3.981 -24.056 1.00 94.00 91 ASN A CA 1
ATOM 747 C C . ASN A 1 91 ? 11.227 3.726 -22.543 1.00 94.00 91 ASN A C 1
ATOM 749 O O . ASN A 1 91 ? 11.306 2.576 -22.119 1.00 94.00 91 ASN A O 1
ATOM 753 N N . LYS A 1 92 ? 10.930 4.714 -21.707 1.00 95.00 92 LYS A N 1
ATOM 754 C CA . LYS A 1 92 ? 10.702 4.478 -20.269 1.00 95.00 92 LYS A CA 1
ATOM 755 C C . LYS A 1 92 ? 9.215 4.361 -19.930 1.00 95.00 92 LYS A C 1
ATOM 757 O O . LYS A 1 92 ? 8.385 5.120 -20.425 1.00 95.00 92 LYS A O 1
ATOM 762 N N . THR A 1 93 ? 8.858 3.367 -19.115 1.00 93.75 93 THR A N 1
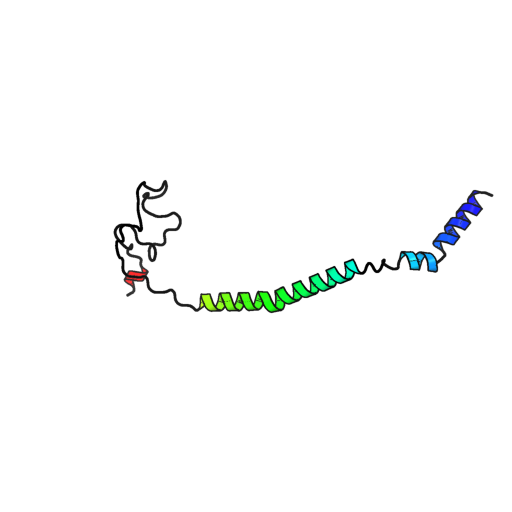ATOM 763 C CA . THR A 1 93 ? 7.489 3.217 -18.586 1.00 93.75 93 THR A CA 1
ATOM 764 C C . THR A 1 93 ? 7.121 4.410 -17.703 1.00 93.75 93 THR A C 1
ATOM 766 O O . THR A 1 93 ? 8.006 5.103 -17.217 1.00 93.75 93 THR A O 1
ATOM 769 N N . LEU A 1 94 ? 5.827 4.639 -17.459 1.00 94.88 94 LEU A N 1
ATOM 770 C CA . LEU A 1 94 ? 5.371 5.779 -16.650 1.00 94.88 94 LEU A CA 1
ATOM 771 C C . LEU A 1 94 ? 5.983 5.784 -15.235 1.00 94.88 94 LEU A C 1
ATOM 773 O O . LEU A 1 94 ? 6.450 6.814 -14.768 1.00 94.88 94 LEU A O 1
ATOM 777 N N . PHE A 1 95 ? 6.040 4.614 -14.595 1.00 95.38 95 PHE A N 1
ATOM 778 C CA . PHE A 1 95 ? 6.716 4.398 -13.312 1.00 95.38 95 PHE A CA 1
ATOM 779 C C . PHE A 1 95 ? 8.020 3.624 -13.539 1.00 95.38 95 PHE A C 1
ATOM 781 O O . PHE A 1 95 ? 8.138 2.446 -13.204 1.00 95.38 95 PHE A O 1
ATOM 788 N N . HIS A 1 96 ? 8.971 4.237 -14.243 1.00 94.19 96 HIS A N 1
ATOM 789 C CA . HIS A 1 96 ? 10.273 3.627 -14.497 1.00 94.19 96 HIS A CA 1
ATOM 790 C C . HIS A 1 96 ? 11.239 3.870 -13.327 1.00 94.19 96 HIS A C 1
ATOM 792 O O . HIS A 1 96 ? 11.520 5.015 -12.992 1.00 94.19 96 HIS A O 1
ATOM 798 N N . HIS A 1 97 ? 11.769 2.789 -12.748 1.00 91.81 97 HIS A N 1
ATOM 799 C CA . HIS A 1 97 ? 12.828 2.827 -11.746 1.00 91.81 97 HIS A CA 1
ATOM 800 C C . HIS A 1 97 ? 14.165 2.400 -12.380 1.00 91.81 97 HIS A C 1
ATOM 802 O O . HIS A 1 97 ? 14.281 1.224 -12.732 1.00 91.81 97 HIS A O 1
ATOM 808 N N . PRO A 1 98 ? 15.180 3.281 -12.488 1.00 90.94 98 PRO A N 1
ATOM 809 C CA . PRO A 1 98 ? 16.425 2.985 -13.212 1.00 90.94 98 PRO A CA 1
ATOM 810 C C . PRO A 1 98 ? 17.151 1.719 -12.732 1.00 90.94 98 PRO A C 1
ATOM 812 O O . PRO A 1 98 ? 17.636 0.935 -13.540 1.00 90.94 98 PRO A O 1
ATOM 815 N N . HIS A 1 99 ? 17.162 1.479 -11.415 1.00 86.94 99 HIS A N 1
ATOM 816 C CA . HIS A 1 99 ? 17.846 0.322 -10.826 1.00 86.94 99 HIS A CA 1
ATOM 817 C C . HIS A 1 99 ? 17.152 -1.033 -11.090 1.00 86.94 99 HIS A C 1
ATOM 819 O O . HIS A 1 99 ? 17.826 -2.010 -11.408 1.00 86.94 99 HIS A O 1
ATOM 825 N N . TYR A 1 100 ? 15.814 -1.100 -10.990 1.00 89.56 100 TYR A N 1
ATOM 826 C CA . TYR A 1 100 ? 15.042 -2.356 -11.020 1.00 89.56 100 TYR A CA 1
ATOM 827 C C . TYR A 1 100 ? 14.367 -2.646 -12.367 1.00 89.56 100 TYR A C 1
ATOM 829 O O . TYR A 1 100 ? 14.078 -3.804 -12.682 1.00 89.56 100 TYR A O 1
ATOM 837 N N . ASN A 1 101 ? 14.118 -1.626 -13.192 1.00 92.56 101 ASN A N 1
ATOM 838 C CA . ASN A 1 101 ? 13.366 -1.783 -14.433 1.00 92.56 101 ASN A CA 1
ATOM 839 C C . ASN A 1 101 ? 14.311 -1.770 -15.631 1.00 92.56 101 ASN A C 1
ATOM 841 O O . ASN A 1 101 ? 14.607 -0.718 -16.185 1.00 92.56 101 ASN A O 1
ATOM 845 N N . ALA A 1 102 ? 14.728 -2.951 -16.083 1.00 93.38 102 ALA A N 1
ATOM 846 C CA . ALA A 1 102 ? 15.532 -3.056 -17.294 1.00 93.38 102 ALA A CA 1
ATOM 847 C C . ALA A 1 102 ? 14.787 -2.548 -18.543 1.00 93.38 102 ALA A C 1
ATOM 849 O O . ALA A 1 102 ? 13.591 -2.805 -18.742 1.00 93.38 102 ALA A O 1
ATOM 850 N N . LEU A 1 103 ? 15.531 -1.880 -19.417 1.00 93.56 103 LEU A N 1
ATOM 851 C CA . LEU A 1 103 ? 15.151 -1.566 -20.787 1.00 93.56 103 LEU A CA 1
ATOM 852 C C . LEU A 1 103 ? 15.315 -2.803 -21.696 1.00 93.56 103 LEU A C 1
ATOM 854 O O . LEU A 1 103 ? 15.854 -3.826 -21.268 1.00 93.56 103 LEU A O 1
ATOM 858 N N . PRO A 1 104 ? 14.852 -2.750 -22.962 1.00 92.12 104 PRO A N 1
ATOM 859 C CA . PRO A 1 104 ? 15.049 -3.847 -23.917 1.00 92.12 104 PRO A CA 1
ATOM 860 C C . PRO A 1 104 ? 16.519 -4.246 -24.143 1.00 92.12 104 PRO A C 1
ATOM 862 O O . PRO A 1 104 ? 16.784 -5.376 -24.563 1.00 92.12 104 PRO A O 1
ATOM 865 N N . ASP A 1 105 ? 17.447 -3.331 -23.857 1.00 90.06 105 ASP A N 1
ATOM 866 C CA . ASP A 1 105 ? 18.886 -3.501 -24.070 1.00 90.06 105 ASP A CA 1
ATOM 867 C C . ASP A 1 105 ? 19.676 -3.761 -22.778 1.00 90.06 105 ASP A C 1
ATOM 869 O O . ASP A 1 105 ? 20.855 -4.084 -22.855 1.00 90.06 105 ASP A O 1
ATOM 873 N N . GLY A 1 106 ? 19.037 -3.687 -21.604 1.00 91.94 106 GLY A N 1
ATOM 874 C CA . GLY A 1 106 ? 19.699 -3.932 -20.320 1.00 91.94 106 GLY A CA 1
ATOM 875 C C . GLY A 1 106 ? 19.206 -3.040 -19.187 1.00 91.94 106 GLY A C 1
ATOM 876 O O . GLY A 1 106 ? 18.286 -2.238 -19.358 1.00 91.94 106 GLY A O 1
ATOM 877 N N . TYR A 1 107 ? 19.814 -3.198 -18.011 1.00 92.31 107 TYR A N 1
ATOM 878 C CA . TYR A 1 107 ? 19.651 -2.249 -16.910 1.00 92.31 107 TYR A CA 1
ATOM 879 C C . TYR A 1 107 ? 20.361 -0.937 -17.219 1.00 92.31 107 TYR A C 1
ATOM 881 O O . TYR A 1 107 ? 21.398 -0.919 -17.878 1.00 92.31 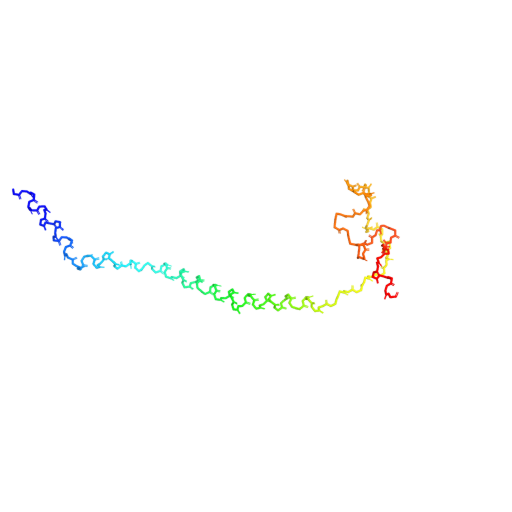107 TYR A O 1
ATOM 889 N N . GLU A 1 108 ? 19.804 0.156 -16.715 1.00 89.12 108 GLU A N 1
ATOM 890 C CA . GLU A 1 108 ? 20.511 1.428 -16.691 1.00 89.12 108 GLU A CA 1
ATOM 891 C C . GLU A 1 108 ? 21.565 1.385 -15.569 1.00 89.12 108 GLU A C 1
ATOM 893 O O . GLU A 1 1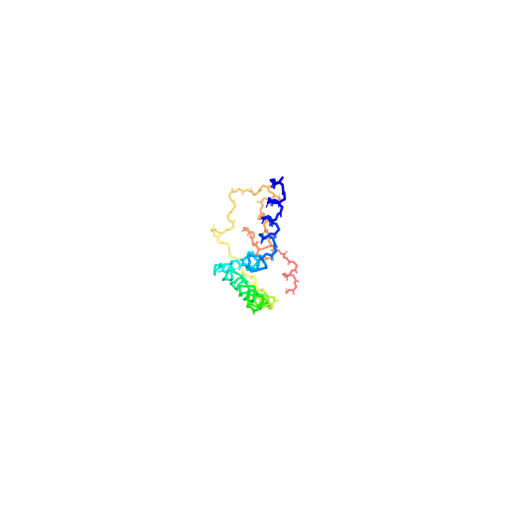08 ? 21.346 0.772 -14.517 1.00 89.12 108 GLU A O 1
ATOM 898 N N . GLU A 1 109 ? 22.723 2.011 -15.785 1.00 78.56 109 GLU A N 1
ATOM 899 C CA . GLU A 1 109 ? 23.699 2.225 -14.714 1.00 78.56 109 GLU A CA 1
ATOM 900 C C . GLU A 1 109 ? 23.096 3.213 -13.711 1.00 78.56 109 GLU A C 1
ATOM 902 O O . GLU A 1 109 ? 22.950 4.401 -13.993 1.00 78.56 109 GLU A O 1
ATOM 907 N N . SER A 1 110 ? 22.687 2.716 -12.544 1.00 66.19 110 SER A N 1
ATOM 908 C CA . SER A 1 110 ? 22.274 3.563 -11.425 1.00 66.19 110 SER A CA 1
ATOM 909 C C . SER A 1 110 ? 23.440 3.747 -10.455 1.00 66.19 110 SER A C 1
ATOM 911 O O . SER A 1 110 ? 24.259 2.842 -10.303 1.00 66.19 110 SER A O 1
ATOM 913 N N . GLU A 1 111 ? 23.492 4.887 -9.761 1.00 59.31 111 GLU A N 1
ATOM 914 C CA . GLU A 1 111 ? 24.549 5.250 -8.794 1.00 59.31 111 GLU A CA 1
ATOM 915 C C . GLU A 1 111 ? 24.784 4.198 -7.693 1.00 59.31 111 GLU A C 1
ATOM 917 O O . GLU A 1 111 ? 25.861 4.118 -7.113 1.00 59.31 111 GLU A O 1
ATOM 922 N N . GLU A 1 112 ? 23.783 3.368 -7.411 1.00 58.62 112 GLU A N 1
ATOM 923 C CA . GLU A 1 112 ? 23.848 2.252 -6.463 1.00 58.62 112 GLU A CA 1
ATOM 924 C C . GLU A 1 112 ? 24.699 1.083 -6.987 1.00 58.62 112 GLU A C 1
ATOM 926 O O . GLU A 1 112 ? 25.455 0.480 -6.235 1.00 58.62 112 GLU A O 1
ATOM 931 N N . SER A 1 113 ? 24.685 0.851 -8.303 1.00 53.94 113 SER A N 1
ATOM 932 C CA . SER A 1 113 ? 25.571 -0.107 -8.985 1.00 53.94 113 SER A CA 1
ATOM 933 C C . SER A 1 113 ? 27.034 0.349 -9.044 1.00 53.94 113 SER A C 1
ATOM 935 O O . SER A 1 113 ? 27.891 -0.460 -9.366 1.00 53.94 113 SER A O 1
ATOM 937 N N . ALA A 1 114 ? 27.319 1.630 -8.773 1.00 50.56 114 ALA A N 1
ATOM 938 C CA . ALA A 1 114 ? 28.675 2.189 -8.744 1.00 50.56 114 ALA A CA 1
ATOM 939 C C . ALA A 1 114 ? 29.304 2.173 -7.335 1.00 50.56 114 ALA A C 1
ATOM 941 O O . ALA A 1 114 ? 30.448 2.593 -7.164 1.00 50.56 114 ALA A O 1
ATOM 942 N N . LYS A 1 115 ? 28.549 1.733 -6.317 1.00 46.31 115 LYS A N 1
ATOM 943 C CA . LYS A 1 115 ? 28.993 1.618 -4.917 1.00 46.31 115 LYS A CA 1
ATOM 944 C C . LYS A 1 115 ? 29.339 0.178 -4.510 1.00 46.31 115 LYS A C 1
ATOM 946 O O . LYS A 1 115 ? 29.590 -0.062 -3.329 1.00 46.31 115 LYS A O 1
ATOM 951 N N . HIS A 1 116 ? 29.332 -0.763 -5.450 1.00 41.56 116 HIS A N 1
ATOM 952 C CA . HIS A 1 116 ? 29.824 -2.132 -5.283 1.00 41.56 116 HIS A CA 1
ATOM 953 C C . HIS A 1 116 ? 30.959 -2.399 -6.265 1.00 41.56 116 HIS A C 1
ATOM 955 O O . HIS A 1 116 ? 30.850 -1.926 -7.419 1.00 41.56 116 HIS A O 1
#